Protein AF-A0A918FCY7-F1 (afdb_monomer_lite)

Foldseek 3Di:
DPVVLLVVLVVLLVVLVVQLVCLVVDPPCSVVSNVVSVVSNVVSVCSCVPPVVPPPDD

pLDDT: mean 85.87, std 15.4, range [42.47, 97.94]

Organism: Agromyces mediolanus (NCBI:txid41986)

Structure (mmCIF, N/CA/C/O backbone):
data_AF-A0A918FCY7-F1
#
_entry.id   AF-A0A918FCY7-F1
#
loop_
_atom_site.group_PDB
_atom_site.id
_atom_site.type_symbol
_atom_site.label_atom_id
_atom_site.label_alt_id
_atom_site.label_comp_id
_atom_site.label_asym_id
_atom_site.label_entity_id
_atom_site.label_seq_id
_atom_site.pdbx_PDB_ins_code
_atom_site.Cartn_x
_atom_site.Cartn_y
_atom_site.Cartn_z
_atom_site.occupancy
_atom_site.B_iso_or_equiv
_atom_site.auth_seq_id
_atom_site.auth_comp_id
_atom_site.auth_asym_id
_atom_site.auth_atom_id
_atom_site.pdbx_PDB_model_num
ATOM 1 N N . MET A 1 1 ? -16.528 -5.459 17.372 1.00 62.31 1 MET A N 1
ATOM 2 C CA . MET A 1 1 ? -15.871 -5.286 16.053 1.00 62.31 1 MET A CA 1
ATOM 3 C C . MET A 1 1 ? -16.520 -4.123 15.311 1.00 62.31 1 MET A C 1
ATOM 5 O O . MET A 1 1 ? -17.696 -4.211 14.984 1.00 62.31 1 MET A O 1
ATOM 9 N N . ASN A 1 2 ? -15.812 -3.009 15.104 1.00 76.62 2 ASN A N 1
ATOM 10 C CA . ASN A 1 2 ? -16.363 -1.903 14.317 1.00 76.62 2 ASN A CA 1
ATOM 11 C C . ASN A 1 2 ? -16.260 -2.272 12.829 1.00 76.62 2 ASN A C 1
ATOM 13 O O . ASN A 1 2 ? -15.160 -2.274 12.277 1.00 76.62 2 ASN A O 1
ATOM 17 N N . VAL A 1 3 ? -17.390 -2.629 12.209 1.00 81.88 3 VAL A N 1
ATOM 18 C CA . VAL A 1 3 ? -17.485 -3.064 10.799 1.00 81.88 3 VAL A CA 1
ATOM 19 C C . VAL A 1 3 ? -16.804 -2.076 9.853 1.00 81.88 3 VAL A C 1
ATOM 21 O O . VAL A 1 3 ? -16.171 -2.484 8.885 1.00 81.88 3 VAL A O 1
ATOM 24 N N . VAL A 1 4 ? -16.844 -0.782 10.173 1.00 83.31 4 VAL A N 1
ATOM 25 C CA . VAL A 1 4 ? -16.198 0.266 9.378 1.00 83.31 4 VAL A CA 1
ATOM 26 C C . VAL A 1 4 ? -14.678 0.084 9.335 1.00 83.31 4 VAL A C 1
ATOM 28 O O . VAL A 1 4 ? -14.081 0.158 8.267 1.00 83.31 4 VAL A O 1
ATOM 31 N N . ALA A 1 5 ? -14.044 -0.224 10.469 1.00 83.25 5 ALA A N 1
ATOM 32 C CA . ALA A 1 5 ? -12.598 -0.452 10.527 1.00 83.25 5 ALA A CA 1
ATOM 33 C C . ALA A 1 5 ? -12.185 -1.713 9.751 1.00 83.25 5 ALA A C 1
ATOM 35 O O . ALA A 1 5 ? -11.144 -1.719 9.096 1.00 83.25 5 ALA A O 1
ATOM 36 N N . PHE A 1 6 ? -13.023 -2.754 9.782 1.00 84.50 6 PHE A N 1
ATOM 37 C CA . PHE A 1 6 ? -12.822 -3.956 8.974 1.00 84.50 6 PHE A CA 1
ATOM 38 C C . PHE A 1 6 ? -12.905 -3.650 7.474 1.00 84.50 6 PHE A C 1
ATOM 40 O O . PHE A 1 6 ? -12.017 -4.045 6.726 1.00 84.50 6 PHE A O 1
ATOM 47 N N . LEU A 1 7 ? -13.921 -2.901 7.034 1.00 90.38 7 LEU A N 1
ATOM 48 C CA . LEU A 1 7 ? -14.080 -2.526 5.626 1.00 90.38 7 LEU A CA 1
ATOM 49 C C . LEU A 1 7 ? -12.926 -1.651 5.122 1.00 90.38 7 LEU A C 1
ATOM 51 O O . LEU A 1 7 ? -12.458 -1.849 4.004 1.00 90.38 7 LEU A O 1
ATOM 55 N N . ILE A 1 8 ? -12.429 -0.729 5.953 1.00 89.75 8 ILE A N 1
ATOM 56 C CA . ILE A 1 8 ? -11.255 0.091 5.622 1.00 89.75 8 ILE A CA 1
ATOM 57 C C . ILE A 1 8 ? -10.008 -0.789 5.472 1.00 89.75 8 ILE A C 1
ATOM 59 O O . ILE A 1 8 ? -9.292 -0.665 4.480 1.00 89.75 8 ILE A O 1
ATOM 63 N N . ALA A 1 9 ? -9.763 -1.705 6.416 1.00 91.38 9 ALA A N 1
ATOM 64 C CA . ALA A 1 9 ? -8.637 -2.635 6.338 1.00 91.38 9 ALA A CA 1
ATOM 65 C C . ALA A 1 9 ? -8.737 -3.549 5.105 1.00 91.38 9 ALA A C 1
ATOM 67 O O . ALA A 1 9 ? -7.756 -3.735 4.391 1.00 91.38 9 ALA A O 1
ATOM 68 N N . MET A 1 10 ? -9.934 -4.058 4.806 1.00 92.00 10 MET A N 1
ATOM 69 C CA . MET A 1 10 ? -10.192 -4.882 3.627 1.00 92.00 10 MET A CA 1
ATOM 70 C C . MET A 1 10 ? -9.937 -4.105 2.328 1.00 92.00 10 MET A C 1
ATOM 72 O O . MET A 1 10 ? -9.265 -4.613 1.433 1.00 92.00 10 MET A O 1
ATOM 76 N N . GLY A 1 11 ? -10.416 -2.862 2.233 1.00 95.25 11 GLY A N 1
ATOM 77 C CA . GLY A 1 11 ? -10.170 -1.999 1.077 1.00 95.25 11 GLY A CA 1
ATOM 78 C C . GLY A 1 11 ? -8.681 -1.711 0.874 1.00 95.25 11 GLY A C 1
ATOM 79 O O . GLY A 1 11 ? -8.174 -1.852 -0.238 1.00 95.25 11 GLY A O 1
ATOM 80 N N . LEU A 1 12 ? -7.962 -1.386 1.953 1.00 95.44 12 LEU A N 1
ATOM 81 C CA . LEU A 1 12 ? -6.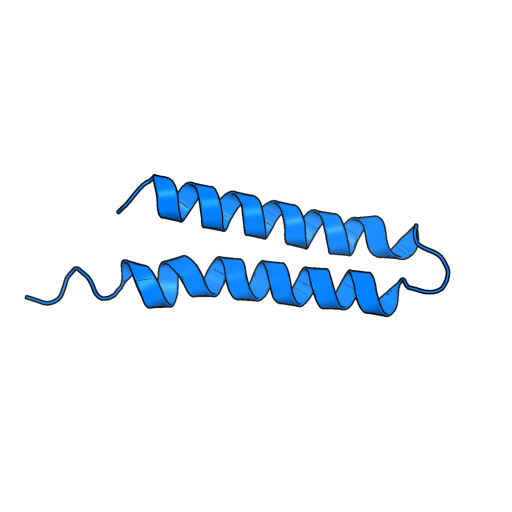520 -1.133 1.908 1.00 95.44 12 LEU A CA 1
ATOM 82 C C . LEU A 1 12 ? -5.723 -2.385 1.507 1.00 95.44 12 LEU A C 1
ATOM 84 O O . LEU A 1 12 ? -4.762 -2.288 0.745 1.00 95.44 12 LEU A O 1
ATOM 88 N N . PHE A 1 13 ? -6.148 -3.562 1.970 1.00 96.00 13 PHE A N 1
ATOM 89 C CA . PHE A 1 13 ? -5.546 -4.839 1.593 1.00 96.00 13 PHE A CA 1
ATOM 90 C C . PHE A 1 13 ? -5.705 -5.116 0.093 1.00 96.00 13 PHE A C 1
ATOM 92 O O . PHE A 1 13 ? -4.720 -5.382 -0.595 1.00 96.00 13 PHE A O 1
ATOM 99 N N . VAL A 1 14 ? -6.932 -5.005 -0.430 1.00 97.44 14 VAL A N 1
ATOM 100 C CA . VAL A 1 14 ? -7.220 -5.217 -1.858 1.00 97.44 14 VAL A CA 1
ATOM 101 C C . VAL A 1 14 ? -6.460 -4.210 -2.721 1.00 97.44 14 VAL A C 1
ATOM 103 O O . VAL A 1 14 ? -5.892 -4.585 -3.744 1.00 97.44 14 VAL A O 1
ATOM 106 N N . PHE A 1 15 ? -6.382 -2.952 -2.284 1.00 97.50 15 PHE A N 1
ATOM 107 C CA . PHE A 1 15 ? 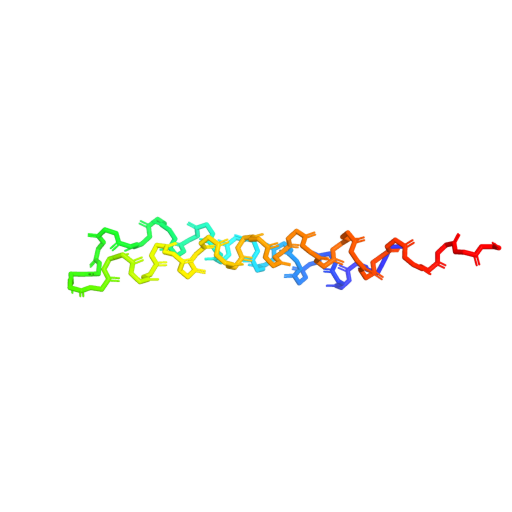-5.601 -1.923 -2.963 1.00 97.50 15 PHE A CA 1
ATOM 108 C C . PHE A 1 15 ? -4.100 -2.251 -3.005 1.00 97.50 15 PHE A C 1
ATOM 110 O O . PHE A 1 15 ? -3.477 -2.129 -4.057 1.00 97.5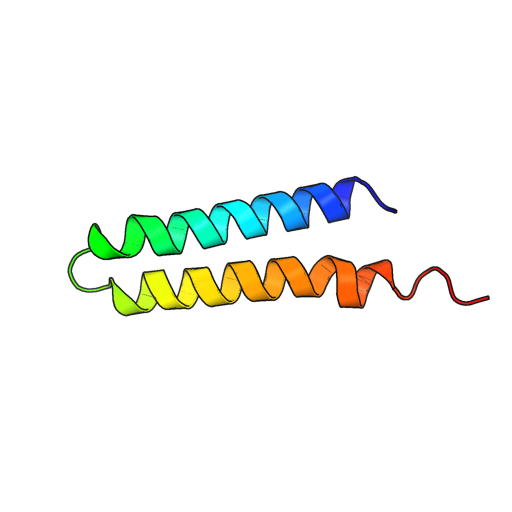0 15 PHE A O 1
ATOM 117 N N . GLY A 1 16 ? -3.523 -2.730 -1.899 1.00 97.12 16 GLY A N 1
ATOM 118 C CA . GLY A 1 16 ? -2.123 -3.156 -1.859 1.00 97.12 16 GLY A CA 1
ATOM 119 C C . GLY A 1 16 ? -1.832 -4.346 -2.780 1.00 97.12 16 GLY A C 1
ATOM 120 O O . GLY A 1 16 ? -0.839 -4.334 -3.507 1.00 97.12 16 GLY A O 1
ATOM 121 N N . MET A 1 17 ? -2.731 -5.335 -2.815 1.00 97.44 17 MET A N 1
ATOM 122 C CA . MET A 1 17 ? -2.656 -6.470 -3.747 1.00 97.44 17 MET A CA 1
ATOM 123 C C . MET A 1 17 ? -2.735 -6.016 -5.209 1.00 97.44 17 MET A C 1
ATOM 125 O O . MET A 1 17 ? -1.973 -6.494 -6.049 1.00 97.44 17 MET A O 1
ATOM 129 N N . TRP A 1 18 ? -3.617 -5.060 -5.507 1.00 97.56 18 TRP A N 1
ATOM 130 C CA . TRP A 1 18 ? -3.731 -4.465 -6.835 1.00 97.56 18 TRP A CA 1
ATOM 131 C C . TRP A 1 18 ? -2.450 -3.723 -7.244 1.00 97.56 18 TRP A C 1
ATOM 133 O O . TRP A 1 18 ? -1.966 -3.953 -8.347 1.00 97.56 18 TRP A O 1
ATOM 143 N N . LEU A 1 19 ? -1.844 -2.920 -6.359 1.00 96.69 19 LEU A N 1
ATOM 144 C CA . LEU A 1 19 ? -0.567 -2.237 -6.631 1.00 96.69 19 LEU A CA 1
ATOM 145 C C . LEU A 1 19 ? 0.555 -3.212 -7.004 1.00 96.69 19 LEU A C 1
ATOM 147 O O . LEU A 1 19 ? 1.282 -2.987 -7.968 1.00 96.69 19 LEU A O 1
ATOM 151 N N . MET A 1 20 ? 0.690 -4.315 -6.265 1.00 97.06 20 MET A N 1
ATOM 152 C CA . MET A 1 20 ? 1.704 -5.327 -6.578 1.00 97.06 20 MET A CA 1
ATOM 153 C C . MET A 1 20 ? 1.445 -5.994 -7.934 1.00 97.06 20 MET A C 1
ATOM 155 O O . MET A 1 20 ? 2.392 -6.266 -8.668 1.00 97.06 20 MET A O 1
ATOM 159 N N . GLY A 1 21 ? 0.176 -6.227 -8.283 1.00 96.81 21 GLY A N 1
ATOM 160 C CA . GLY A 1 21 ? -0.212 -6.790 -9.576 1.00 96.81 21 GLY A CA 1
ATOM 161 C C . GLY A 1 21 ? -0.023 -5.831 -10.755 1.00 96.81 21 GLY A C 1
ATOM 162 O O . GLY A 1 21 ? 0.292 -6.284 -11.851 1.00 96.81 21 GLY A O 1
ATOM 163 N N . THR A 1 22 ? -0.181 -4.519 -10.551 1.00 96.81 22 THR A N 1
ATOM 164 C CA . THR A 1 22 ? 0.000 -3.508 -11.609 1.00 96.81 22 THR A CA 1
ATOM 165 C C . THR A 1 22 ? 1.446 -3.053 -11.782 1.00 96.81 22 THR A C 1
ATOM 167 O O . THR A 1 22 ? 1.778 -2.505 -12.833 1.00 96.81 22 THR A O 1
ATOM 170 N N . ALA A 1 23 ? 2.318 -3.317 -10.806 1.00 96.44 23 ALA A N 1
ATOM 171 C CA . ALA A 1 23 ? 3.730 -2.942 -10.839 1.00 96.44 23 ALA A CA 1
ATOM 172 C C . ALA A 1 23 ? 4.473 -3.313 -12.144 1.00 96.44 23 ALA A C 1
ATOM 174 O O . ALA A 1 23 ? 5.171 -2.444 -12.664 1.00 96.44 23 ALA A O 1
ATOM 175 N N . PRO A 1 24 ? 4.305 -4.511 -12.751 1.00 94.75 24 PRO A N 1
ATOM 176 C CA . PRO A 1 24 ? 4.997 -4.869 -13.996 1.00 94.75 24 PRO A CA 1
ATOM 177 C C . PRO A 1 24 ? 4.542 -4.066 -15.224 1.00 94.75 24 PRO A C 1
ATOM 179 O O . PRO A 1 24 ? 5.188 -4.119 -16.267 1.00 94.75 24 PRO A O 1
ATOM 182 N N . HIS A 1 25 ? 3.413 -3.359 -15.136 1.00 95.75 25 HIS A N 1
ATOM 183 C CA . HIS A 1 25 ? 2.870 -2.542 -16.222 1.00 95.75 25 HIS A CA 1
ATOM 184 C C . HIS A 1 25 ? 3.348 -1.082 -16.167 1.00 95.75 25 HIS A C 1
ATOM 186 O O . HIS A 1 25 ? 3.069 -0.315 -17.088 1.00 95.75 25 HIS A O 1
ATOM 192 N N . LEU A 1 26 ? 4.060 -0.686 -15.106 1.00 93.94 26 LEU A N 1
ATOM 193 C CA . LEU A 1 26 ? 4.494 0.688 -14.850 1.00 93.94 26 LEU A CA 1
ATOM 194 C C . LEU A 1 26 ? 6.007 0.822 -15.051 1.00 93.94 26 LEU A C 1
ATOM 196 O O . LEU A 1 26 ? 6.782 0.844 -14.094 1.00 93.94 26 LEU A O 1
ATOM 200 N N . ALA A 1 27 ? 6.407 0.917 -16.321 1.00 94.19 27 ALA A N 1
ATOM 201 C CA . ALA A 1 27 ? 7.807 0.979 -16.726 1.00 94.19 27 ALA A CA 1
ATOM 202 C C . ALA A 1 27 ? 8.577 2.115 -16.025 1.00 94.19 27 ALA A C 1
ATOM 204 O O . ALA A 1 27 ? 8.158 3.275 -16.053 1.00 94.19 27 ALA A O 1
ATOM 205 N N . GLY A 1 28 ? 9.719 1.781 -15.420 1.00 94.50 28 GLY A N 1
ATOM 206 C CA . GLY A 1 28 ? 10.617 2.730 -14.752 1.00 94.50 28 GLY A CA 1
ATOM 207 C C . GLY A 1 28 ? 10.283 3.028 -13.286 1.00 94.50 28 GLY A C 1
ATOM 208 O O . GLY A 1 28 ? 11.079 3.680 -12.610 1.00 94.50 28 GLY A O 1
ATOM 209 N N . VAL A 1 29 ? 9.146 2.549 -12.772 1.00 95.62 29 VAL A N 1
ATOM 210 C CA . VAL A 1 29 ? 8.761 2.676 -11.354 1.00 95.62 29 VAL A CA 1
ATOM 211 C C . VAL A 1 29 ? 8.258 1.357 -10.757 1.00 95.62 29 VAL A C 1
ATOM 213 O O . VAL A 1 29 ? 7.664 1.357 -9.678 1.00 95.62 29 VAL A O 1
ATOM 216 N N . GLU A 1 30 ? 8.527 0.221 -11.407 1.00 96.19 30 GLU A N 1
ATOM 217 C CA . GLU A 1 30 ? 7.988 -1.099 -11.053 1.00 96.19 30 GLU A CA 1
ATOM 218 C C . GLU A 1 30 ? 8.303 -1.454 -9.596 1.00 96.19 30 GLU A C 1
ATOM 220 O O . GLU A 1 30 ? 7.419 -1.822 -8.823 1.00 96.19 30 GLU A O 1
ATOM 225 N N . ALA A 1 31 ? 9.567 -1.283 -9.198 1.00 95.50 31 ALA A N 1
ATOM 226 C CA . ALA A 1 31 ? 10.023 -1.599 -7.850 1.00 95.50 31 ALA A CA 1
ATOM 227 C C . ALA A 1 31 ? 9.305 -0.746 -6.794 1.00 95.50 31 ALA A C 1
ATOM 229 O O . ALA A 1 31 ? 8.831 -1.272 -5.790 1.00 95.50 31 ALA A O 1
ATOM 230 N N . ILE A 1 32 ? 9.178 0.563 -7.032 1.00 96.38 32 ILE A N 1
ATOM 231 C CA . ILE A 1 32 ? 8.542 1.496 -6.090 1.00 96.38 32 ILE A CA 1
ATOM 232 C C . ILE A 1 32 ? 7.072 1.122 -5.889 1.00 96.38 32 ILE A C 1
ATOM 234 O O . ILE A 1 32 ? 6.607 1.047 -4.752 1.00 96.38 32 ILE A O 1
ATOM 238 N N . VAL A 1 33 ? 6.353 0.848 -6.980 1.00 97.25 33 VAL A N 1
ATOM 239 C CA . VAL A 1 33 ? 4.934 0.468 -6.946 1.00 97.25 33 VAL A CA 1
ATOM 240 C C . VAL A 1 33 ? 4.760 -0.878 -6.236 1.00 97.25 33 VAL A C 1
ATOM 242 O O . VAL A 1 33 ? 3.893 -1.016 -5.372 1.00 97.25 33 VAL A O 1
ATOM 245 N N . PHE A 1 34 ? 5.626 -1.851 -6.518 1.00 96.88 34 PHE A N 1
ATOM 246 C CA . PHE A 1 34 ? 5.594 -3.149 -5.852 1.00 96.88 34 PHE A CA 1
ATOM 247 C C . PHE A 1 34 ? 5.808 -3.024 -4.334 1.00 96.88 34 PHE A C 1
ATOM 249 O O . PHE A 1 34 ? 4.997 -3.518 -3.547 1.00 96.88 34 PHE A O 1
ATOM 256 N N . PHE A 1 35 ? 6.844 -2.296 -3.902 1.00 97.94 35 PHE A N 1
ATOM 257 C CA . PHE A 1 35 ? 7.116 -2.076 -2.478 1.00 97.94 35 PHE A CA 1
ATOM 258 C C . PHE A 1 35 ? 6.028 -1.241 -1.788 1.00 97.94 35 PHE A C 1
ATOM 260 O O . PHE A 1 35 ? 5.675 -1.528 -0.643 1.00 97.94 35 PHE A O 1
ATOM 267 N N . ALA A 1 36 ? 5.437 -0.258 -2.471 1.00 97.06 36 ALA A N 1
ATOM 268 C CA . ALA A 1 36 ? 4.291 0.485 -1.951 1.00 97.06 36 ALA A CA 1
ATOM 269 C C . ALA A 1 36 ? 3.076 -0.430 -1.710 1.00 97.06 36 ALA A C 1
ATOM 271 O O . ALA A 1 36 ? 2.382 -0.285 -0.699 1.00 97.06 36 ALA A O 1
ATOM 272 N N . GLY A 1 37 ? 2.855 -1.415 -2.587 1.00 97.00 37 GLY A N 1
ATOM 273 C CA . GLY A 1 37 ? 1.837 -2.447 -2.403 1.00 97.00 37 GLY A CA 1
ATOM 274 C C . GLY A 1 37 ? 2.087 -3.319 -1.166 1.00 97.00 37 GLY A C 1
ATOM 275 O O . GLY A 1 37 ? 1.168 -3.521 -0.369 1.00 97.00 37 GLY A O 1
ATOM 276 N N . ILE A 1 38 ? 3.338 -3.738 -0.932 1.00 96.75 38 ILE A N 1
ATOM 277 C CA . ILE A 1 38 ? 3.740 -4.476 0.283 1.00 96.75 38 ILE A CA 1
ATOM 278 C C . ILE A 1 38 ? 3.441 -3.658 1.546 1.00 96.75 38 ILE A C 1
ATOM 280 O O . ILE A 1 38 ? 2.884 -4.185 2.515 1.00 96.75 38 ILE A O 1
ATOM 284 N N . ILE A 1 39 ? 3.777 -2.365 1.543 1.00 96.50 39 ILE A N 1
ATOM 285 C CA . ILE A 1 39 ? 3.503 -1.468 2.673 1.00 96.50 39 ILE A CA 1
ATOM 286 C C . ILE A 1 39 ? 1.990 -1.347 2.907 1.00 96.50 39 ILE A C 1
ATOM 288 O O . ILE A 1 39 ? 1.548 -1.479 4.048 1.00 96.50 39 ILE A O 1
ATOM 292 N N . CYS A 1 40 ? 1.184 -1.173 1.854 1.00 95.94 40 CYS A N 1
ATOM 293 C CA . CYS A 1 40 ? -0.278 -1.105 1.973 1.00 95.94 40 CYS A CA 1
ATOM 294 C C . CYS A 1 40 ? -0.871 -2.376 2.598 1.00 95.94 40 CYS A C 1
ATOM 296 O O . CYS A 1 40 ? -1.674 -2.282 3.527 1.00 95.94 40 CYS A O 1
ATOM 298 N N . VAL A 1 41 ? -0.439 -3.561 2.153 1.00 95.56 41 VAL A N 1
ATOM 299 C CA . VAL A 1 41 ? -0.886 -4.845 2.723 1.00 95.56 41 VAL A CA 1
ATOM 300 C C . VAL A 1 41 ? -0.461 -4.988 4.187 1.00 95.56 41 VAL A C 1
ATOM 302 O O . VAL A 1 41 ? -1.257 -5.405 5.030 1.00 95.56 41 VAL A O 1
ATOM 305 N N . SER A 1 42 ? 0.768 -4.589 4.515 1.00 93.94 42 SER A N 1
ATOM 306 C CA . SER A 1 42 ? 1.291 -4.649 5.885 1.00 93.94 42 SER A CA 1
ATOM 307 C C . SER A 1 42 ? 0.509 -3.731 6.833 1.00 93.94 42 SER A C 1
ATOM 309 O O . SER A 1 42 ? 0.156 -4.127 7.945 1.00 93.94 42 SER A O 1
ATOM 311 N N . LEU A 1 43 ? 0.167 -2.521 6.376 1.00 91.75 43 LEU A N 1
ATOM 312 C CA . LEU A 1 43 ? -0.658 -1.568 7.123 1.00 91.75 43 LEU A CA 1
ATOM 313 C C . LEU A 1 43 ? -2.106 -2.046 7.275 1.00 91.75 43 LEU A C 1
ATOM 315 O O . LEU A 1 43 ? -2.690 -1.873 8.344 1.00 91.75 43 LEU A O 1
ATOM 319 N N . ALA A 1 44 ? -2.671 -2.698 6.256 1.00 91.75 44 ALA A N 1
ATOM 320 C CA . ALA A 1 44 ? -4.011 -3.273 6.332 1.00 91.75 44 ALA A CA 1
ATOM 321 C C . ALA A 1 44 ? -4.138 -4.303 7.466 1.00 91.75 44 ALA A C 1
ATOM 323 O O . ALA A 1 44 ? -5.153 -4.328 8.157 1.00 91.75 44 ALA A O 1
ATOM 324 N N . MET A 1 45 ? -3.085 -5.090 7.711 1.00 83.88 45 MET A N 1
ATOM 325 C CA . MET A 1 45 ? -3.011 -6.049 8.822 1.00 83.88 45 MET A CA 1
ATOM 326 C C . MET A 1 45 ? -2.760 -5.369 10.178 1.00 83.88 45 MET A C 1
ATOM 328 O O . MET A 1 45 ? -3.226 -5.848 11.214 1.00 83.88 45 MET A O 1
ATOM 332 N N . ALA A 1 46 ? -2.066 -4.229 10.200 1.00 85.12 46 ALA A N 1
ATOM 333 C CA . ALA A 1 46 ? -1.793 -3.490 11.430 1.00 85.12 46 ALA A CA 1
ATOM 334 C C . ALA A 1 46 ? -3.062 -2.893 12.069 1.00 85.12 46 ALA A C 1
ATOM 336 O O . ALA A 1 46 ? -3.129 -2.806 13.297 1.00 85.12 46 ALA A O 1
ATOM 337 N N . ILE A 1 47 ? -4.068 -2.523 11.263 1.00 74.88 47 ILE A N 1
ATOM 338 C CA . ILE A 1 47 ? -5.341 -1.938 11.723 1.00 74.88 47 ILE A CA 1
ATOM 339 C C . ILE A 1 47 ? -6.106 -2.892 12.666 1.00 74.88 47 ILE A C 1
ATOM 341 O O . ILE A 1 47 ? -6.337 -2.512 13.815 1.00 74.88 47 ILE A O 1
ATOM 345 N N . PRO A 1 48 ? -6.488 -4.123 12.270 1.00 69.25 48 PRO A N 1
ATOM 346 C CA . PRO A 1 48 ? -7.185 -5.040 13.169 1.00 69.25 48 PRO A CA 1
ATOM 347 C C . PRO A 1 48 ? -6.312 -5.471 14.356 1.00 69.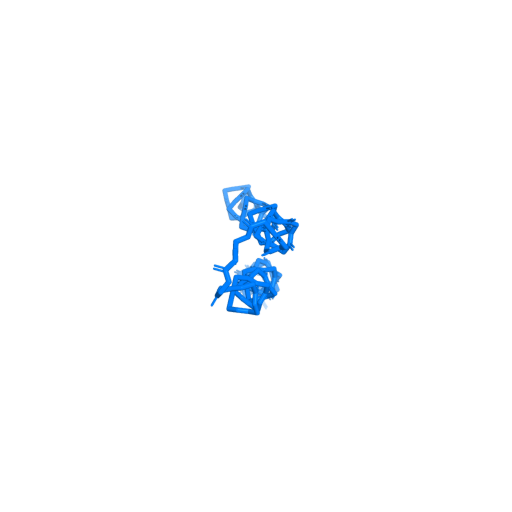25 48 PRO A C 1
ATOM 349 O O . PRO A 1 48 ? -6.821 -5.565 15.471 1.00 69.25 48 PRO A O 1
ATOM 352 N N . MET A 1 49 ? -5.001 -5.665 14.160 1.00 70.56 49 MET A N 1
ATOM 353 C CA . MET A 1 49 ? -4.117 -6.141 15.232 1.00 70.56 49 MET A CA 1
ATOM 354 C C . MET A 1 49 ? -3.877 -5.104 16.338 1.00 70.56 49 MET A C 1
ATOM 356 O O . MET A 1 49 ? -3.880 -5.459 17.513 1.00 70.56 49 MET A O 1
ATOM 360 N N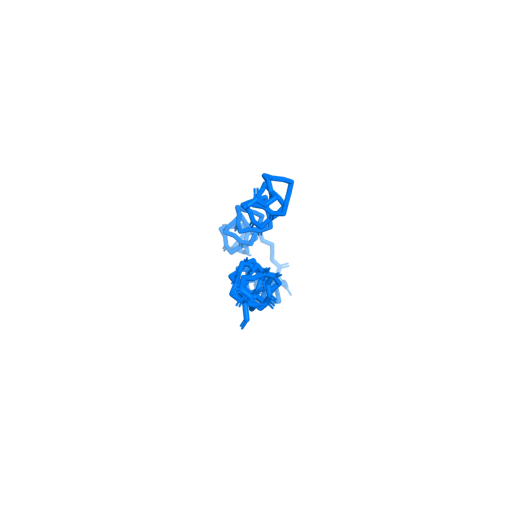 . ASN A 1 50 ? -3.701 -3.824 15.997 1.00 69.62 50 ASN A N 1
ATOM 361 C CA . ASN A 1 50 ? -3.348 -2.793 16.982 1.00 69.62 50 ASN A CA 1
ATOM 362 C C . ASN A 1 50 ? -4.541 -1.948 17.447 1.00 69.62 50 ASN A C 1
ATOM 364 O O . ASN A 1 50 ? -4.532 -1.460 18.579 1.00 69.62 50 ASN A O 1
ATOM 368 N N . LEU A 1 51 ? -5.555 -1.752 16.593 1.00 60.97 51 LEU A N 1
ATOM 369 C CA . LEU A 1 51 ? -6.675 -0.849 16.878 1.00 60.97 51 LEU A CA 1
ATOM 370 C C . LEU A 1 51 ? -7.906 -1.574 17.437 1.00 60.97 51 LEU A C 1
ATOM 372 O O . LEU A 1 51 ? -8.640 -0.990 18.232 1.00 60.97 51 LEU A O 1
ATOM 376 N N . LEU A 1 52 ? -8.140 -2.835 17.054 1.00 57.56 52 LEU A N 1
ATOM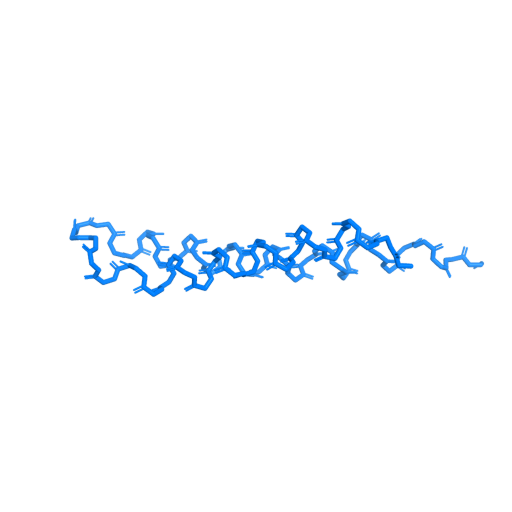 377 C CA . LEU A 1 52 ? -9.283 -3.612 17.553 1.00 57.56 52 LEU A CA 1
ATOM 378 C C . LEU A 1 52 ? -8.961 -4.418 18.819 1.00 57.56 52 LEU A C 1
ATOM 380 O O . LEU A 1 52 ? -9.846 -4.566 19.654 1.00 57.56 52 LEU A O 1
ATOM 384 N N . GLY A 1 53 ? -7.715 -4.866 19.013 1.00 54.38 53 GLY A N 1
ATOM 385 C CA . GLY A 1 53 ? -7.322 -5.672 20.181 1.00 54.38 53 GLY A CA 1
ATOM 386 C C . GLY A 1 53 ? -7.293 -4.927 21.524 1.00 54.38 53 GLY A C 1
ATOM 387 O O . GLY A 1 53 ? -7.201 -5.556 22.570 1.00 54.38 53 GLY A O 1
ATOM 388 N N . ARG A 1 54 ? -7.380 -3.588 21.525 1.00 56.84 54 ARG A N 1
ATOM 389 C CA . ARG A 1 54 ? -7.286 -2.758 22.743 1.00 56.84 54 ARG A CA 1
ATOM 390 C C . ARG A 1 54 ? -8.621 -2.372 23.381 1.00 56.84 54 ARG A C 1
ATOM 392 O O . ARG A 1 54 ? -8.609 -1.767 24.447 1.00 56.84 54 ARG A O 1
ATOM 399 N N . ARG A 1 55 ? -9.762 -2.671 22.749 1.00 53.47 55 ARG A N 1
ATOM 400 C CA . ARG A 1 55 ? -11.082 -2.265 23.271 1.00 53.47 55 ARG A CA 1
ATOM 401 C C . ARG A 1 55 ? -11.780 -3.302 24.153 1.00 53.47 55 ARG A C 1
ATOM 403 O O . ARG A 1 55 ? -12.786 -2.944 24.752 1.00 53.47 55 ARG A O 1
ATOM 410 N N . ASP A 1 56 ? -11.202 -4.493 24.302 1.00 53.16 56 ASP A N 1
ATOM 411 C CA . ASP A 1 56 ? -11.732 -5.568 25.157 1.00 53.16 56 ASP A CA 1
ATOM 412 C C . ASP A 1 56 ? -10.910 -5.748 26.454 1.00 53.16 56 ASP A C 1
ATOM 414 O O . ASP A 1 56 ? -10.838 -6.838 27.017 1.00 53.16 56 ASP A O 1
ATOM 418 N N . GLY A 1 57 ? -10.272 -4.675 26.937 1.00 50.09 57 GLY A N 1
ATOM 419 C CA . GLY A 1 57 ? -9.655 -4.638 28.264 1.00 50.09 57 GLY A CA 1
ATOM 420 C C . GLY A 1 57 ? -10.706 -4.397 29.347 1.00 50.09 57 GLY A C 1
ATOM 421 O O . GLY A 1 57 ? -11.018 -3.244 29.643 1.00 50.09 57 GLY A O 1
ATOM 422 N N . VAL A 1 58 ? -11.256 -5.490 29.880 1.00 42.47 58 VAL A N 1
ATOM 423 C CA . VAL A 1 58 ? -11.760 -5.572 31.264 1.00 42.47 58 VAL A CA 1
ATOM 424 C C . VAL A 1 58 ? -10.627 -5.371 32.263 1.00 42.47 58 VAL A C 1
ATOM 426 O O . VAL A 1 58 ? -9.499 -5.830 31.971 1.00 42.47 58 VAL A O 1
#

Secondary structure (DSSP, 8-state):
--HHHHHHHHHHHHHHHHHHHHGGGSTT-HHHHHHHHHHHHHHHHHHIIIIITTS---

Radius of gyration: 14.18 Å; chains: 1; bounding box: 28×10×48 Å

Sequence (58 aa):
MNVVAFLIAMGLFVFGMWLMGTAPHLAGVEAIVFFAGIICVSLAMAIPMNLLGRRDGV